Protein AF-A0A847BF67-F1 (afdb_monomer)

pLDDT: mean 90.01, std 5.75, range [64.5, 95.31]

Radius of gyration: 10.42 Å; Cα contacts (8 Å, |Δi|>4): 62; chains: 1; bounding box: 26×18×25 Å

Sequence (49 aa):
MYRRLMEHLSTAVLLLDDGLRLCWMNPAAEALFAVSLGRVQGHRLTSLV

Foldseek 3Di:
DCVVVQLPDLDWDFDADPQQATQDIHPNVCVVLVHDCVVRGRHHPVVSD

Secondary structure (DSSP, 8-state):
-HHHHHHT-SS--EEE-TT-BEEEE-HHHHHHHT--HHHHTTSBGGG--

Structure (mmCIF, N/CA/C/O backbone):
data_AF-A0A847BF67-F1
#
_entry.id   AF-A0A847BF67-F1
#
loop_
_atom_site.group_PDB
_atom_site.id
_atom_site.type_symbol
_atom_site.label_atom_id
_atom_site.label_alt_id
_atom_site.label_comp_id
_atom_site.label_asym_id
_atom_site.label_entity_id
_atom_site.label_seq_id
_atom_site.pdbx_PDB_ins_code
_atom_site.Cartn_x
_atom_site.Cartn_y
_atom_site.Cartn_z
_atom_site.occupancy
_atom_site.B_iso_or_equiv
_atom_site.auth_seq_id
_atom_site.auth_comp_id
_atom_site.auth_asym_id
_atom_site.auth_atom_id
_atom_site.pdbx_PDB_model_num
ATOM 1 N N . MET A 1 1 ? 10.368 5.899 16.410 1.00 64.50 1 MET A N 1
ATOM 2 C CA . MET A 1 1 ? 11.454 4.922 16.157 1.00 64.50 1 MET A CA 1
ATOM 3 C C . MET A 1 1 ? 11.067 3.803 15.186 1.00 64.50 1 MET A C 1
ATOM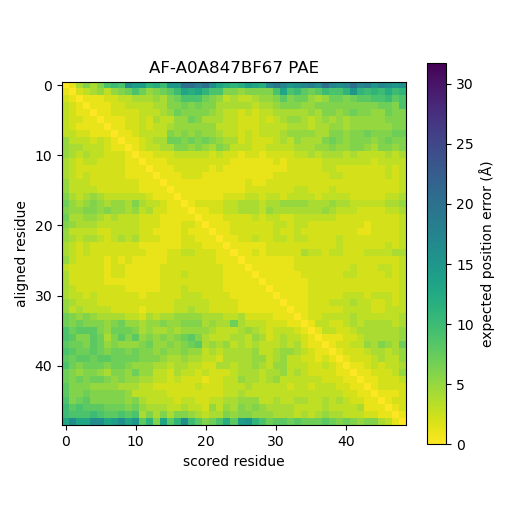 5 O O . MET A 1 1 ? 11.922 3.413 14.407 1.00 64.50 1 MET A O 1
ATOM 9 N N . TYR A 1 2 ? 9.813 3.335 15.140 1.00 83.50 2 TYR A N 1
ATOM 10 C CA . TYR A 1 2 ? 9.417 2.197 14.287 1.00 83.50 2 TYR A CA 1
ATOM 11 C C . TYR A 1 2 ? 9.455 2.435 12.768 1.00 83.50 2 TYR A C 1
ATOM 13 O O . TYR A 1 2 ? 9.648 1.485 12.017 1.00 83.50 2 TYR A O 1
ATOM 21 N N . ARG A 1 3 ? 9.346 3.688 12.297 1.00 81.88 3 ARG A N 1
ATOM 22 C CA . ARG A 1 3 ? 9.295 3.983 10.852 1.00 81.88 3 ARG A CA 1
ATOM 23 C C . ARG A 1 3 ? 10.532 3.500 10.086 1.00 81.88 3 ARG A C 1
ATOM 25 O O . ARG A 1 3 ? 10.376 2.913 9.027 1.00 81.88 3 ARG A O 1
ATOM 32 N N . ARG A 1 4 ? 11.733 3.644 10.662 1.00 85.69 4 ARG A N 1
ATOM 33 C CA . ARG A 1 4 ? 12.983 3.179 10.028 1.00 85.69 4 ARG A CA 1
ATOM 34 C C . ARG A 1 4 ? 13.023 1.664 9.845 1.00 85.69 4 ARG A C 1
ATOM 36 O O . ARG A 1 4 ? 13.529 1.183 8.845 1.00 85.69 4 ARG A O 1
ATOM 43 N N . LEU A 1 5 ? 12.472 0.905 10.795 1.00 89.44 5 LEU A N 1
ATOM 44 C CA . LEU A 1 5 ? 12.379 -0.549 10.651 1.00 89.44 5 LEU A CA 1
ATOM 45 C C . LEU A 1 5 ? 11.462 -0.914 9.479 1.00 89.44 5 LEU A C 1
ATOM 47 O O . LEU A 1 5 ? 11.797 -1.780 8.679 1.00 89.44 5 LEU A O 1
ATOM 51 N N . MET A 1 6 ? 10.327 -0.221 9.357 1.00 89.06 6 MET A N 1
ATOM 52 C CA . MET A 1 6 ? 9.378 -0.458 8.268 1.00 89.06 6 MET A CA 1
ATOM 53 C C . MET A 1 6 ? 9.924 -0.033 6.901 1.00 89.06 6 MET A C 1
ATOM 55 O O . MET A 1 6 ? 9.642 -0.703 5.912 1.00 89.06 6 MET A O 1
ATOM 59 N N . GLU A 1 7 ? 10.746 1.018 6.846 1.00 89.31 7 GLU A N 1
ATOM 60 C CA . GLU A 1 7 ? 11.446 1.462 5.631 1.00 89.31 7 GLU A CA 1
ATOM 61 C C . GLU A 1 7 ? 12.416 0.396 5.077 1.00 89.31 7 GLU A C 1
ATOM 63 O O . GLU A 1 7 ? 12.653 0.370 3.873 1.00 89.31 7 GLU A O 1
ATOM 68 N N . HIS A 1 8 ? 12.925 -0.514 5.917 1.00 90.75 8 HIS A N 1
ATOM 69 C CA . HIS A 1 8 ? 13.846 -1.589 5.513 1.00 90.75 8 HIS A CA 1
ATOM 70 C C . HIS A 1 8 ? 13.208 -2.988 5.445 1.00 90.75 8 HIS A C 1
ATOM 72 O O . HIS A 1 8 ? 13.887 -3.962 5.118 1.00 90.75 8 HIS A O 1
ATOM 78 N N . LEU A 1 9 ? 11.916 -3.116 5.750 1.00 93.06 9 LEU A N 1
ATOM 79 C CA . LEU A 1 9 ? 11.188 -4.382 5.664 1.00 93.06 9 LEU A CA 1
ATOM 80 C C . LEU A 1 9 ? 10.902 -4.742 4.201 1.00 93.06 9 LEU A C 1
ATOM 82 O O . LEU A 1 9 ? 10.345 -3.939 3.458 1.00 93.06 9 LEU A O 1
ATOM 86 N N . SER A 1 10 ? 11.217 -5.976 3.806 1.00 92.19 10 SER A N 1
ATOM 87 C CA . SER A 1 10 ? 10.918 -6.511 2.467 1.00 92.19 10 SER A CA 1
ATOM 88 C C . SER A 1 10 ? 9.446 -6.888 2.272 1.00 92.19 10 SER A C 1
ATOM 90 O O . SER A 1 10 ? 9.002 -7.101 1.149 1.00 92.19 10 SER A O 1
ATOM 92 N N . THR A 1 11 ? 8.678 -6.980 3.357 1.00 94.88 11 THR A N 1
ATOM 93 C CA . THR A 1 11 ? 7.231 -7.213 3.303 1.00 94.88 11 THR A CA 1
ATOM 94 C C . THR A 1 11 ? 6.510 -5.900 3.020 1.00 94.88 11 THR A C 1
ATOM 96 O O . THR A 1 11 ? 6.802 -4.891 3.662 1.00 94.88 11 THR A O 1
ATOM 99 N N . ALA A 1 12 ? 5.563 -5.911 2.082 1.00 94.69 12 ALA A N 1
ATOM 100 C CA . ALA A 1 12 ? 4.728 -4.754 1.781 1.00 94.69 12 ALA A CA 1
ATOM 101 C C . ALA A 1 12 ? 3.806 -4.425 2.965 1.00 94.69 12 ALA A C 1
ATOM 103 O O . ALA A 1 12 ? 3.080 -5.287 3.460 1.00 94.69 12 ALA A O 1
ATOM 104 N N . VAL A 1 13 ? 3.831 -3.170 3.411 1.00 94.38 13 VAL A N 1
ATOM 105 C CA . VAL A 1 13 ? 3.011 -2.666 4.516 1.00 94.38 13 VAL A CA 1
ATOM 106 C C . VAL A 1 13 ? 2.273 -1.415 4.062 1.00 94.38 13 VAL A C 1
A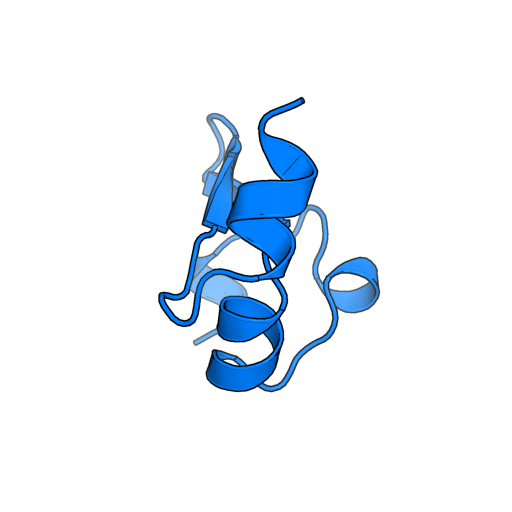TOM 108 O O . VAL A 1 13 ? 2.889 -0.478 3.553 1.00 94.38 13 VAL A O 1
ATOM 111 N N . LEU A 1 14 ? 0.959 -1.391 4.296 1.00 93.56 14 LEU A N 1
ATOM 112 C CA . LEU A 1 14 ? 0.084 -0.256 4.019 1.00 93.56 14 LEU A CA 1
ATOM 113 C C . LEU A 1 14 ? -0.619 0.172 5.306 1.00 93.56 14 LEU A C 1
ATOM 115 O O . LEU A 1 14 ? -1.121 -0.665 6.054 1.00 93.56 14 LEU A O 1
ATOM 119 N N . LEU A 1 15 ? -0.673 1.479 5.544 1.00 93.88 15 LEU A N 1
ATOM 120 C CA . LEU A 1 15 ? -1.485 2.083 6.593 1.00 93.88 15 LEU A CA 1
ATOM 121 C C . LEU A 1 15 ? -2.698 2.742 5.947 1.00 93.88 15 LEU A C 1
ATOM 123 O O . LEU A 1 15 ? -2.539 3.577 5.053 1.00 93.88 15 LEU A O 1
ATOM 127 N N . LEU A 1 16 ? -3.884 2.381 6.427 1.00 94.81 16 LEU A N 1
ATOM 128 C CA . LEU A 1 16 ? -5.153 2.918 5.953 1.00 94.81 16 LEU A CA 1
ATOM 129 C C . LEU A 1 16 ? -5.883 3.661 7.076 1.00 94.81 16 LEU A C 1
ATOM 131 O O . LEU A 1 16 ? -5.709 3.321 8.248 1.00 94.81 16 LEU A O 1
ATOM 135 N N . ASP A 1 17 ? -6.709 4.637 6.710 1.00 94.19 17 ASP A N 1
ATOM 136 C CA . ASP A 1 17 ? -7.689 5.240 7.618 1.00 94.19 17 ASP A CA 1
ATOM 137 C C . ASP A 1 17 ? -8.982 4.405 7.720 1.00 94.19 17 ASP A C 1
ATOM 139 O O . ASP A 1 17 ? -9.122 3.331 7.125 1.00 94.19 17 ASP A O 1
ATOM 143 N N . ASP A 1 18 ? -9.943 4.916 8.488 1.00 94.62 18 ASP A N 1
ATOM 144 C CA . ASP A 1 18 ? -11.284 4.350 8.663 1.00 94.62 18 ASP A CA 1
ATOM 145 C C . ASP A 1 18 ? -12.086 4.262 7.351 1.00 94.62 18 ASP A C 1
ATOM 147 O O . ASP A 1 18 ? -12.959 3.406 7.201 1.00 94.62 18 ASP A O 1
ATOM 151 N N . GLY A 1 19 ? -11.753 5.096 6.367 1.00 94.38 19 GLY A N 1
ATOM 152 C CA . GLY A 1 19 ? -12.305 5.090 5.016 1.00 94.38 19 GLY A CA 1
ATOM 153 C C . GLY A 1 19 ? -11.598 4.151 4.031 1.00 94.38 19 GLY A C 1
ATOM 154 O O . GLY A 1 19 ? -11.948 4.157 2.842 1.00 94.38 19 GLY A O 1
ATOM 155 N N . LEU A 1 20 ? -10.628 3.344 4.482 1.00 93.62 20 LEU A N 1
ATOM 156 C CA . LEU A 1 20 ? -9.743 2.526 3.637 1.00 93.62 20 LEU A CA 1
ATOM 157 C C . LEU A 1 20 ? -8.917 3.360 2.645 1.00 93.62 20 LEU A C 1
ATOM 159 O O . LEU A 1 20 ? -8.601 2.902 1.538 1.00 93.62 20 LEU A O 1
ATOM 163 N N . ARG A 1 21 ? -8.592 4.600 3.010 1.00 92.94 21 ARG A N 1
ATOM 164 C CA . ARG A 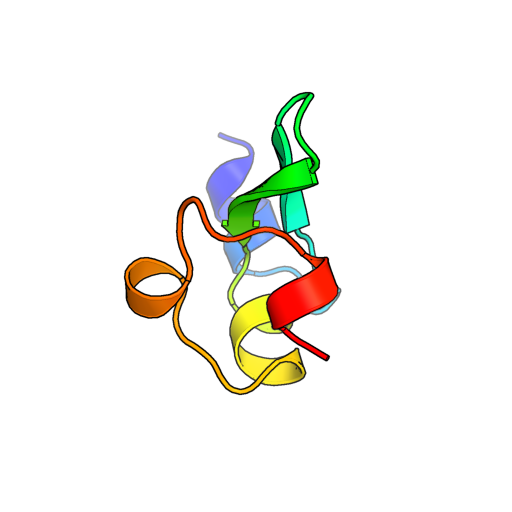1 21 ? -7.716 5.469 2.229 1.00 92.94 21 ARG A CA 1
ATOM 165 C C . ARG A 1 21 ? -6.284 5.290 2.673 1.00 92.94 21 ARG A C 1
ATOM 167 O O . ARG A 1 21 ? -5.993 5.161 3.856 1.00 92.94 21 ARG A O 1
ATOM 174 N N . LEU A 1 22 ? -5.385 5.310 1.706 1.00 93.50 22 LEU A N 1
ATOM 175 C CA . LEU A 1 22 ? -3.970 5.117 1.932 1.00 93.50 22 LEU A CA 1
ATOM 176 C C . LEU A 1 22 ? -3.344 6.330 2.632 1.00 93.50 22 LEU A C 1
ATOM 178 O O . LEU A 1 22 ? -3.250 7.415 2.056 1.00 93.50 22 LEU A O 1
ATOM 182 N N . CYS A 1 23 ? -2.862 6.127 3.855 1.00 93.50 23 CYS A N 1
ATOM 183 C CA . CYS A 1 23 ? -2.163 7.144 4.639 1.00 93.50 23 CYS A CA 1
ATOM 184 C C . CYS A 1 23 ? -0.644 7.035 4.501 1.00 93.50 23 CYS A C 1
ATOM 186 O O . CYS A 1 23 ? 0.056 8.045 4.527 1.00 93.50 23 CYS A O 1
ATOM 188 N N . TRP A 1 24 ? -0.130 5.808 4.399 1.00 93.75 24 TRP A N 1
ATOM 189 C CA . TRP A 1 24 ? 1.302 5.547 4.316 1.00 93.75 24 TRP A CA 1
ATOM 190 C C . TRP A 1 24 ? 1.57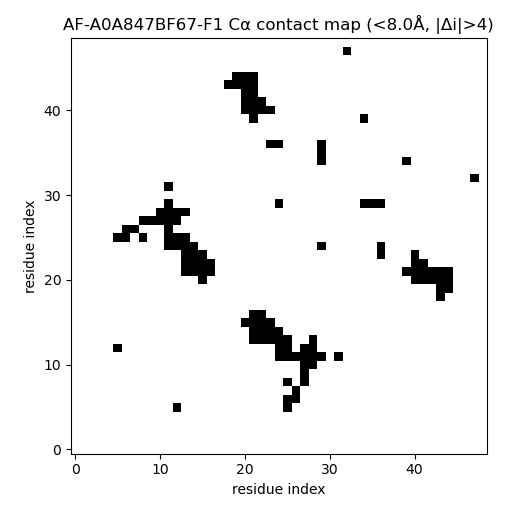9 4.178 3.701 1.00 93.75 24 TRP A C 1
ATOM 192 O O . TRP A 1 24 ? 0.774 3.255 3.829 1.00 93.75 24 TRP A O 1
ATOM 202 N N . MET A 1 25 ? 2.746 4.040 3.081 1.00 93.31 25 MET A N 1
ATOM 203 C CA . MET A 1 25 ? 3.268 2.759 2.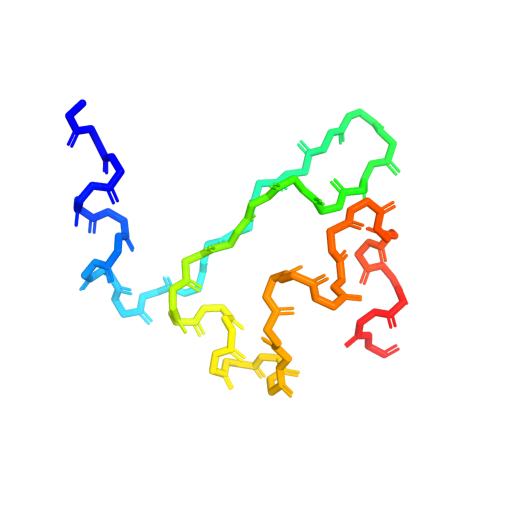635 1.00 93.31 25 MET A CA 1
ATOM 204 C C . MET A 1 25 ? 4.784 2.709 2.801 1.00 93.31 25 MET A C 1
ATOM 206 O O . MET A 1 25 ? 5.451 3.746 2.771 1.00 93.31 25 MET A O 1
ATOM 210 N N . ASN A 1 26 ? 5.318 1.505 2.982 1.00 95.25 26 ASN A N 1
ATOM 211 C CA . ASN A 1 26 ? 6.760 1.297 2.966 1.00 95.25 26 ASN A CA 1
ATOM 212 C C . ASN A 1 26 ? 7.289 1.112 1.527 1.00 95.25 26 ASN A C 1
ATOM 214 O O . ASN A 1 26 ? 6.503 0.861 0.611 1.00 95.25 26 ASN A O 1
ATOM 218 N N . PRO A 1 27 ? 8.616 1.168 1.309 1.00 95.12 27 PRO A N 1
ATOM 219 C CA . PRO A 1 27 ? 9.193 1.003 -0.027 1.00 95.12 27 PRO A CA 1
ATOM 220 C C . PRO A 1 27 ? 8.846 -0.332 -0.703 1.00 95.12 27 PRO A C 1
ATOM 222 O O . PRO A 1 27 ? 8.670 -0.381 -1.917 1.00 95.12 27 PRO A O 1
ATOM 225 N N . ALA A 1 28 ? 8.700 -1.418 0.065 1.00 95.31 28 ALA A N 1
ATOM 226 C CA . ALA A 1 28 ? 8.286 -2.707 -0.490 1.00 95.31 28 ALA A CA 1
ATOM 227 C C . ALA A 1 28 ? 6.861 -2.665 -1.074 1.00 95.31 28 ALA A C 1
ATOM 229 O O . ALA A 1 28 ? 6.602 -3.295 -2.096 1.00 95.31 28 ALA A O 1
ATOM 230 N N . ALA A 1 29 ? 5.946 -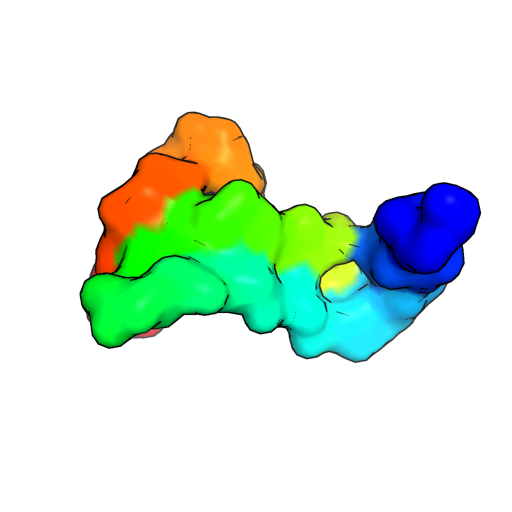1.905 -0.465 1.00 9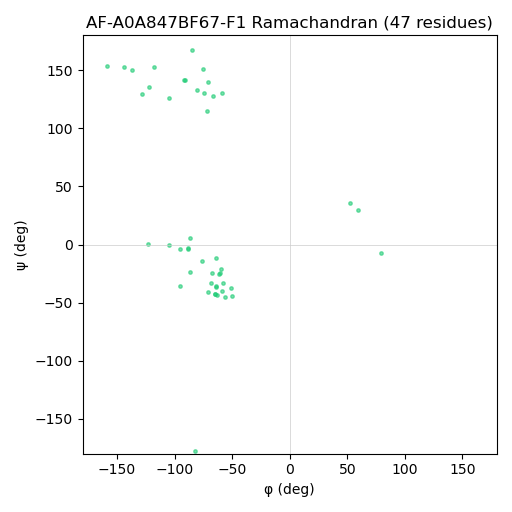4.94 29 ALA A N 1
ATOM 231 C CA . ALA A 1 29 ? 4.614 -1.673 -1.014 1.00 94.94 29 ALA A CA 1
ATOM 232 C C . ALA A 1 29 ? 4.649 -0.763 -2.256 1.00 94.94 29 ALA A C 1
ATOM 234 O O . ALA A 1 29 ? 3.985 -1.085 -3.237 1.00 94.94 29 ALA A O 1
ATOM 235 N N . GLU A 1 30 ? 5.461 0.301 -2.273 1.00 94.00 30 GLU A N 1
ATOM 236 C CA . GLU A 1 30 ? 5.648 1.124 -3.486 1.00 94.00 30 GLU A CA 1
ATOM 237 C C . GLU A 1 30 ? 6.120 0.275 -4.672 1.00 94.00 30 GLU A C 1
ATOM 239 O O . GLU A 1 30 ? 5.579 0.373 -5.775 1.00 94.00 30 GLU A O 1
ATOM 244 N N . ALA A 1 31 ? 7.093 -0.609 -4.428 1.00 93.69 31 ALA A N 1
ATOM 245 C CA . ALA A 1 31 ? 7.605 -1.533 -5.431 1.00 93.69 31 ALA A CA 1
ATOM 246 C C . ALA A 1 31 ? 6.542 -2.543 -5.892 1.00 93.69 31 ALA A C 1
ATOM 248 O O . ALA A 1 31 ? 6.420 -2.785 -7.091 1.00 93.69 31 ALA A O 1
ATOM 249 N N . LEU A 1 32 ? 5.758 -3.105 -4.963 1.00 93.75 32 LEU A N 1
ATOM 250 C CA . LEU A 1 32 ? 4.708 -4.080 -5.273 1.00 93.75 32 LEU A CA 1
ATOM 251 C C . LEU A 1 32 ? 3.600 -3.483 -6.151 1.00 93.75 32 LEU A C 1
ATOM 253 O O . LEU A 1 32 ? 3.162 -4.128 -7.099 1.00 93.75 32 LEU A O 1
ATOM 257 N N . PHE A 1 33 ? 3.152 -2.266 -5.840 1.00 91.62 33 PHE A N 1
ATOM 258 C CA . PHE A 1 33 ? 2.076 -1.590 -6.573 1.00 91.62 33 PHE A CA 1
ATOM 259 C C . PHE A 1 33 ? 2.574 -0.761 -7.766 1.00 91.62 33 PHE A C 1
ATOM 261 O O . PHE A 1 33 ? 1.758 -0.198 -8.489 1.00 91.62 33 PHE A O 1
ATOM 268 N N . ALA A 1 34 ? 3.891 -0.664 -7.979 1.00 92.69 34 ALA A N 1
ATOM 269 C CA . ALA A 1 34 ? 4.512 0.172 -9.009 1.00 92.69 34 ALA A CA 1
ATOM 270 C C . ALA A 1 34 ? 4.045 1.648 -8.979 1.00 92.69 34 ALA A C 1
ATOM 272 O O . ALA A 1 34 ? 3.921 2.306 -10.016 1.00 92.69 34 ALA A O 1
ATOM 273 N N . VAL A 1 35 ? 3.797 2.186 -7.779 1.00 88.88 35 VAL A N 1
ATOM 274 C CA . VAL A 1 35 ? 3.359 3.573 -7.547 1.00 88.88 35 VAL A CA 1
ATOM 275 C C . VAL A 1 35 ? 4.108 4.189 -6.372 1.00 88.88 35 VAL A C 1
ATOM 277 O O . VAL A 1 35 ? 4.469 3.505 -5.423 1.00 88.88 35 VAL A O 1
ATOM 280 N N . SER A 1 36 ? 4.303 5.506 -6.405 1.00 86.19 36 SER A N 1
ATOM 281 C CA . SER A 1 36 ? 4.871 6.259 -5.280 1.00 86.19 36 SER A CA 1
ATOM 282 C C . SER A 1 36 ? 3.770 6.776 -4.358 1.00 86.19 36 SER A C 1
ATOM 284 O O . SER A 1 36 ? 2.764 7.288 -4.855 1.00 86.19 36 SER A O 1
ATOM 286 N N . LEU A 1 37 ? 3.988 6.759 -3.037 1.00 83.75 37 LEU A N 1
ATOM 287 C CA . LEU A 1 37 ? 3.028 7.227 -2.029 1.00 83.75 37 LEU A CA 1
ATOM 288 C C . LEU A 1 37 ? 2.486 8.625 -2.342 1.00 83.75 37 LEU A C 1
ATOM 290 O O . LEU A 1 37 ? 1.280 8.836 -2.289 1.00 83.75 37 LEU A O 1
ATOM 294 N N . GLY A 1 38 ? 3.349 9.562 -2.745 1.00 86.00 38 GLY A N 1
ATOM 295 C CA . GLY A 1 38 ? 2.942 10.936 -3.061 1.00 86.00 38 GLY A CA 1
ATOM 296 C C . GLY A 1 38 ? 1.916 11.058 -4.196 1.00 86.00 38 GLY A C 1
ATOM 297 O O . GLY A 1 38 ? 1.211 12.058 -4.267 1.00 86.00 38 GLY A O 1
ATOM 298 N N . ARG A 1 39 ? 1.794 10.048 -5.069 1.00 84.75 39 ARG A N 1
ATOM 299 C CA . ARG A 1 39 ? 0.789 10.013 -6.145 1.00 84.75 39 ARG A CA 1
ATOM 300 C C . ARG A 1 39 ? -0.546 9.424 -5.684 1.00 84.75 39 ARG A C 1
ATOM 302 O O . ARG A 1 39 ? -1.564 9.698 -6.305 1.00 84.75 39 ARG A O 1
ATOM 309 N N . VAL A 1 40 ? -0.539 8.607 -4.631 1.00 86.50 40 VAL A N 1
ATOM 310 C CA . VAL A 1 40 ? -1.690 7.781 -4.229 1.00 86.50 40 VAL A CA 1
ATOM 311 C C . VAL A 1 40 ? -2.168 8.032 -2.795 1.00 86.50 40 VAL A C 1
ATOM 313 O O . VAL A 1 40 ? -3.135 7.424 -2.341 1.00 86.50 40 VAL A O 1
ATOM 316 N N . GLN A 1 41 ? -1.534 8.948 -2.069 1.00 88.31 41 GLN A N 1
ATOM 317 C CA . GLN A 1 41 ? -1.938 9.336 -0.722 1.00 88.31 41 GLN A CA 1
ATOM 318 C C . GLN A 1 41 ? -3.383 9.867 -0.712 1.00 88.31 41 GLN A C 1
ATOM 320 O O . GLN A 1 41 ? -3.760 10.706 -1.525 1.00 88.31 41 GLN A O 1
ATOM 325 N N . GLY A 1 42 ? -4.211 9.362 0.207 1.00 86.75 42 GLY A N 1
ATOM 326 C CA . GLY A 1 42 ? -5.630 9.721 0.328 1.00 86.75 42 GLY A CA 1
ATOM 327 C C . GLY A 1 42 ? -6.570 9.022 -0.667 1.00 86.75 42 GLY A C 1
ATOM 328 O O . GLY A 1 42 ? -7.797 9.126 -0.522 1.00 86.75 42 GLY A O 1
ATOM 329 N N . HIS A 1 43 ? -6.037 8.270 -1.636 1.00 90.25 43 HIS A N 1
ATOM 330 C CA . HIS A 1 43 ? -6.839 7.403 -2.498 1.00 90.25 43 HIS A CA 1
ATOM 331 C C . HIS A 1 43 ? -7.287 6.145 -1.754 1.00 90.25 43 HIS A C 1
ATOM 333 O O . HIS A 1 43 ? -6.615 5.658 -0.845 1.00 90.25 43 HIS A O 1
ATOM 339 N N . ARG A 1 44 ? -8.438 5.599 -2.153 1.00 90.88 44 ARG A N 1
ATOM 340 C CA . ARG A 1 44 ? -8.951 4.337 -1.610 1.00 90.88 44 ARG A CA 1
ATOM 341 C C . ARG A 1 44 ? -8.095 3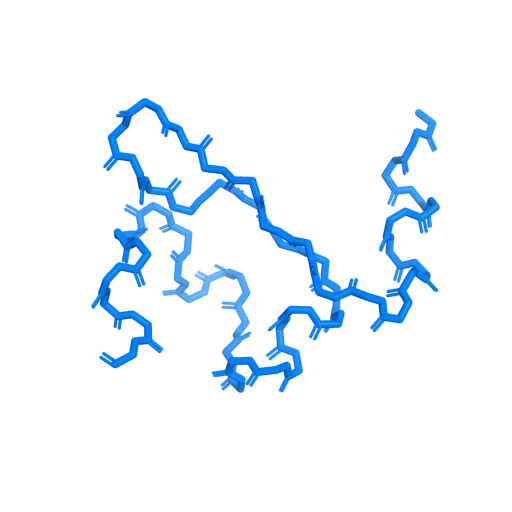.178 -2.112 1.00 90.88 44 ARG A C 1
ATOM 343 O O . ARG A 1 44 ? -7.769 3.151 -3.298 1.00 90.88 44 ARG A O 1
ATOM 350 N N . LEU A 1 45 ? -7.805 2.198 -1.257 1.00 87.88 45 LEU A N 1
ATOM 351 C CA . LEU A 1 45 ? -7.006 1.019 -1.627 1.00 87.88 45 LEU A CA 1
ATOM 352 C C . LEU A 1 45 ? -7.517 0.330 -2.906 1.00 87.88 45 LEU A C 1
ATOM 354 O O . LEU A 1 45 ? -6.731 -0.076 -3.751 1.00 87.88 45 LEU A O 1
ATOM 358 N N . THR A 1 46 ? -8.835 0.274 -3.096 1.00 89.19 46 THR A N 1
ATOM 359 C CA . THR A 1 46 ? -9.472 -0.336 -4.276 1.00 89.19 46 THR A CA 1
ATOM 360 C C . THR A 1 46 ? -9.168 0.361 -5.603 1.00 89.19 46 THR A C 1
ATOM 362 O O . THR A 1 46 ? -9.528 -0.170 -6.638 1.00 89.19 46 THR A O 1
ATOM 365 N N . SER A 1 47 ? -8.576 1.558 -5.597 1.00 88.06 47 SER A N 1
ATOM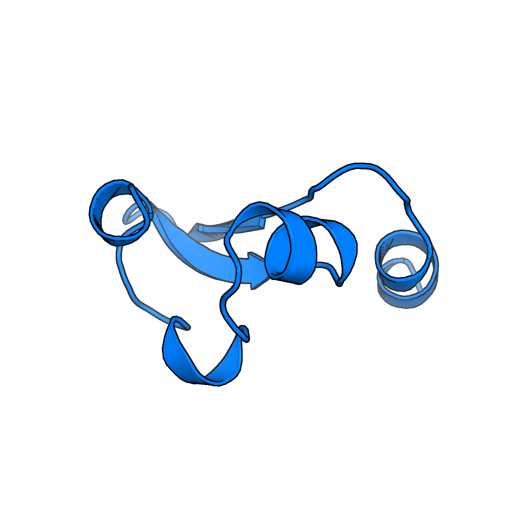 366 C CA . SER A 1 47 ? -8.157 2.250 -6.828 1.00 88.06 47 SER A CA 1
ATOM 367 C C . SER A 1 47 ? -6.744 1.882 -7.291 1.00 88.06 47 SER A C 1
ATOM 369 O O . SER A 1 47 ? -6.297 2.376 -8.320 1.00 88.06 47 SER A O 1
ATOM 371 N N . LEU A 1 48 ? -6.040 1.050 -6.517 1.00 82.31 48 LEU A N 1
ATOM 372 C CA . LEU A 1 48 ? -4.666 0.619 -6.783 1.00 82.31 48 LEU A CA 1
ATOM 373 C C . LEU A 1 48 ? -4.584 -0.734 -7.512 1.00 82.31 48 LEU A C 1
ATOM 375 O O . LEU A 1 48 ? -3.477 -1.171 -7.816 1.00 82.31 48 LEU A O 1
ATOM 379 N N . VAL A 1 49 ? -5.723 -1.395 -7.752 1.00 74.81 49 VAL A N 1
ATOM 380 C CA . VAL A 1 49 ? -5.850 -2.720 -8.388 1.00 74.81 49 VAL A CA 1
ATOM 381 C C . VAL A 1 49 ? -6.798 -2.686 -9.576 1.00 74.81 49 VAL A C 1
ATOM 383 O O . VAL A 1 49 ? -7.758 -1.884 -9.534 1.00 74.81 49 VAL A O 1
#

Nearest PDB structures (foldseek):
  3b33-assembly1_A-2  TM=9.198E-01  e=2.317E-03  Vibrio parahaemolyticus RIMD 2210633
  1vb6-assembly1_A  TM=9.038E-01  e=1.301E-02  Escherichia coli K-12
  1vb6-assembly1_B  TM=8.899E-01  e=1.615E-02  Escherichia coli K-12
  4mn5-assembly1_A  TM=8.716E-01  e=2.870E-02  Staphylococcus aureus
  1v9y-assembly1_B  TM=8.955E-01  e=5.482E-02  Escherichia coli K-12

Solvent-accessible surface area (backbone atoms only — not comparable to full-atom values): 2966 Å² total; per-residue (Å²): 123,67,64,66,58,47,59,71,34,81,64,63,44,77,42,60,51,98,81,44,21,30,72,47,64,26,58,34,28,29,63,73,64,74,46,57,60,91,82,45,58,69,39,46,60,78,76,74,109

Mean predicted aligned error: 3.53 Å